Protein AF-A0A966WRP5-F1 (afdb_monomer_lite)

pLDDT: mean 89.91, std 5.65, range [68.12, 95.12]

Secondary structure (DSSP, 8-state):
------HHHHHHHHHHHHHHTTT-SGGGTT-HHHHHTT-

Structure (mmCIF, N/CA/C/O backbone):
data_AF-A0A966WRP5-F1
#
_entry.id   AF-A0A966WRP5-F1
#
loop_
_atom_site.group_PDB
_atom_site.id
_atom_site.type_symbol
_atom_site.label_atom_id
_atom_site.label_alt_id
_atom_site.label_comp_id
_atom_site.label_asy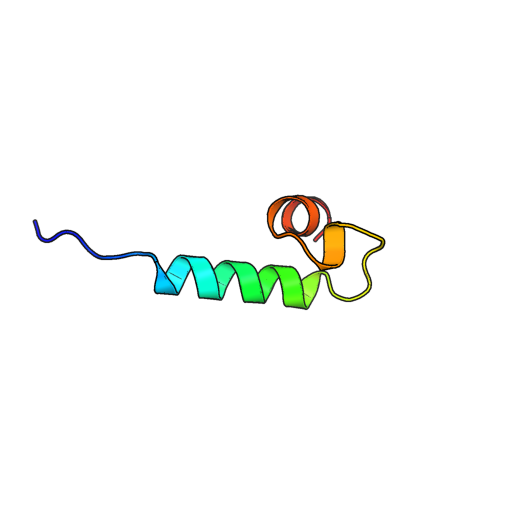m_id
_atom_site.label_entity_id
_atom_site.label_seq_id
_atom_site.pdbx_PDB_ins_code
_atom_site.Cartn_x
_atom_site.Cartn_y
_atom_site.Cartn_z
_atom_site.occupancy
_atom_site.B_iso_or_equiv
_atom_site.auth_seq_id
_atom_site.auth_comp_id
_atom_site.auth_asym_id
_atom_site.auth_atom_id
_atom_site.pdbx_PDB_model_num
ATOM 1 N N . MET A 1 1 ? -22.195 11.932 19.808 1.00 68.12 1 MET A N 1
ATOM 2 C CA . MET A 1 1 ? -21.631 11.001 18.800 1.00 68.12 1 MET A CA 1
ATOM 3 C C . MET A 1 1 ? -20.208 10.632 19.196 1.00 68.12 1 MET A C 1
ATOM 5 O O . MET A 1 1 ? -19.411 11.533 19.422 1.00 68.12 1 MET A O 1
ATOM 9 N N . ALA A 1 2 ? -19.884 9.343 19.317 1.00 79.12 2 ALA A N 1
ATOM 10 C CA . ALA A 1 2 ? -18.530 8.899 19.658 1.00 79.12 2 ALA A CA 1
ATOM 11 C C . ALA A 1 2 ? -17.591 8.981 18.438 1.00 79.12 2 ALA A C 1
ATOM 13 O O . ALA A 1 2 ? -17.962 8.601 17.326 1.00 79.12 2 ALA A O 1
ATOM 14 N N . ARG A 1 3 ? -16.354 9.454 18.634 1.00 86.06 3 ARG A N 1
ATOM 15 C CA . ARG A 1 3 ? -15.331 9.507 17.578 1.00 86.06 3 ARG A CA 1
ATOM 16 C C . ARG A 1 3 ? -14.805 8.101 17.283 1.00 86.06 3 ARG A C 1
ATOM 18 O O . ARG A 1 3 ? -14.024 7.552 18.054 1.00 86.06 3 ARG A O 1
ATOM 25 N N . VAL A 1 4 ? -15.165 7.542 16.130 1.00 83.00 4 VAL A N 1
ATOM 26 C CA . VAL A 1 4 ? -14.638 6.242 15.684 1.00 83.00 4 VAL A CA 1
ATOM 27 C C . VAL A 1 4 ? -13.218 6.410 15.131 1.00 83.00 4 VAL A C 1
ATOM 29 O O . VAL A 1 4 ? -12.989 7.140 14.164 1.00 83.00 4 VAL A O 1
ATOM 32 N N . LYS A 1 5 ? -12.239 5.723 15.729 1.00 83.44 5 LYS A N 1
ATOM 33 C CA . LYS A 1 5 ? -10.839 5.726 15.269 1.00 83.44 5 LYS A CA 1
ATOM 34 C C . LYS A 1 5 ? -10.710 4.971 13.935 1.00 83.44 5 LYS A C 1
ATOM 36 O O . LYS A 1 5 ? -11.060 3.802 13.854 1.00 83.44 5 LYS A O 1
ATOM 41 N N . ARG A 1 6 ? -10.138 5.609 12.901 1.00 86.31 6 ARG A N 1
ATOM 42 C CA . ARG A 1 6 ? -9.958 5.022 11.547 1.00 86.31 6 ARG A CA 1
ATOM 43 C C . ARG A 1 6 ? -8.529 4.579 11.192 1.00 86.31 6 ARG A C 1
ATOM 45 O O . ARG A 1 6 ? -8.253 4.227 10.050 1.00 86.31 6 ARG A O 1
ATOM 52 N N . GLY A 1 7 ? -7.602 4.593 12.152 1.00 87.12 7 GLY A N 1
ATOM 53 C CA . GLY A 1 7 ? -6.184 4.302 11.882 1.00 87.12 7 GLY A CA 1
ATOM 54 C C . GLY A 1 7 ? -5.932 2.889 11.338 1.00 87.12 7 GLY A C 1
ATOM 55 O O . GLY A 1 7 ? -5.187 2.715 10.376 1.00 87.12 7 GLY A O 1
ATOM 56 N N . VAL A 1 8 ? -6.600 1.880 11.907 1.00 92.31 8 VAL A N 1
ATOM 57 C CA . VAL A 1 8 ? -6.406 0.467 11.531 1.00 92.31 8 VAL A CA 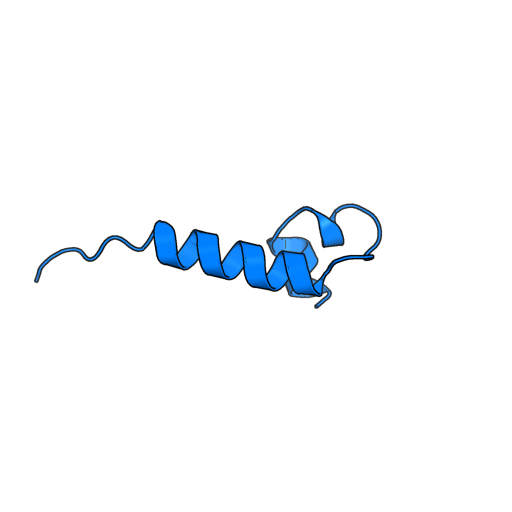1
ATOM 58 C C . VAL A 1 8 ? -7.003 0.168 10.154 1.00 92.31 8 VAL A C 1
ATOM 60 O O . VAL A 1 8 ? -6.361 -0.468 9.319 1.00 92.31 8 VAL A O 1
ATOM 63 N N . THR A 1 9 ? -8.198 0.691 9.876 1.00 93.12 9 THR A N 1
ATOM 64 C CA . THR A 1 9 ? -8.863 0.543 8.575 1.00 93.12 9 THR A CA 1
ATOM 65 C C . THR A 1 9 ? -8.080 1.222 7.451 1.00 93.12 9 THR A C 1
ATOM 67 O O . THR A 1 9 ? -7.934 0.639 6.375 1.00 93.12 9 THR A O 1
ATOM 70 N N . ALA A 1 10 ? -7.496 2.400 7.700 1.00 92.31 10 ALA A N 1
ATOM 71 C CA . ALA A 1 10 ? -6.620 3.065 6.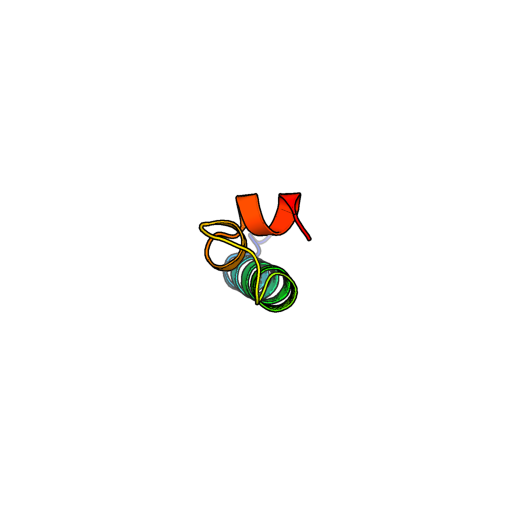735 1.00 92.31 10 ALA A CA 1
ATOM 72 C C . ALA A 1 10 ? -5.356 2.239 6.429 1.00 92.31 10 ALA A C 1
ATOM 74 O O . ALA A 1 10 ? -5.021 2.037 5.259 1.00 92.31 10 ALA A O 1
ATOM 75 N N . HIS A 1 11 ? -4.691 1.695 7.457 1.00 93.12 11 HIS A N 1
ATOM 76 C CA . HIS A 1 11 ? -3.487 0.882 7.264 1.00 93.12 11 HIS A CA 1
ATOM 77 C C . HIS A 1 11 ? -3.768 -0.408 6.477 1.00 93.12 11 HIS A C 1
ATOM 79 O O . HIS A 1 11 ? -3.020 -0.752 5.557 1.00 93.12 11 HIS A O 1
ATOM 85 N N . ALA A 1 12 ? -4.880 -1.086 6.777 1.00 95.06 12 ALA A N 1
ATOM 86 C CA . ALA A 1 12 ? -5.302 -2.279 6.048 1.00 95.06 12 ALA A CA 1
ATOM 87 C C . ALA A 1 12 ? -5.565 -1.986 4.560 1.00 95.06 12 ALA A C 1
ATOM 89 O O . ALA A 1 12 ? -5.135 -2.753 3.695 1.00 95.06 12 ALA A O 1
ATOM 90 N N . ARG A 1 13 ? -6.210 -0.854 4.240 1.00 93.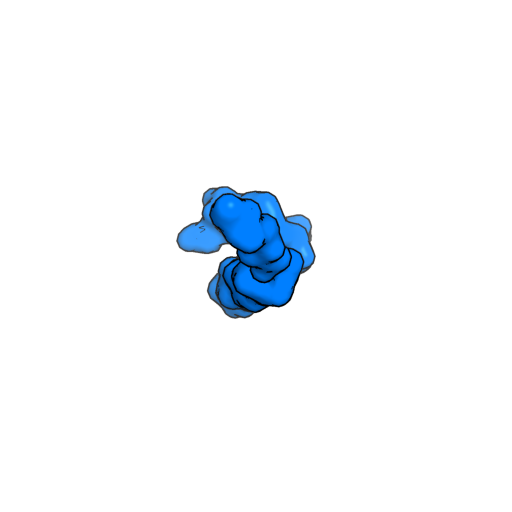25 13 ARG A N 1
ATOM 91 C CA . ARG A 1 13 ? -6.439 -0.432 2.849 1.00 93.25 13 ARG A CA 1
ATOM 92 C C . ARG A 1 13 ? -5.126 -0.199 2.101 1.00 93.25 13 ARG A C 1
ATOM 94 O O . ARG A 1 13 ? -4.994 -0.650 0.967 1.00 93.25 13 ARG A O 1
ATOM 101 N N . HIS A 1 14 ? -4.144 0.443 2.736 1.00 94.19 14 HIS A N 1
ATOM 102 C CA . HIS A 1 14 ? -2.857 0.709 2.088 1.00 94.19 14 HIS A CA 1
ATOM 103 C C . HIS A 1 14 ? -2.106 -0.580 1.742 1.00 94.19 14 HIS A C 1
ATOM 105 O O . HIS A 1 14 ? -1.577 -0.706 0.640 1.00 94.19 14 HIS A O 1
ATOM 111 N N . LYS A 1 15 ? -2.125 -1.570 2.642 1.00 94.56 15 LYS A N 1
ATOM 112 C CA . LYS A 1 15 ? -1.515 -2.883 2.388 1.00 94.56 15 LYS A CA 1
ATOM 113 C C . LYS A 1 15 ? -2.180 -3.637 1.235 1.00 94.56 15 LYS A C 1
ATOM 115 O O . LYS A 1 15 ? -1.477 -4.319 0.497 1.00 94.56 15 LYS A O 1
ATOM 120 N N . LYS A 1 16 ? -3.502 -3.511 1.054 1.00 95.12 16 LYS A N 1
ATOM 121 C CA . LYS A 1 16 ? -4.210 -4.127 -0.084 1.00 95.12 16 LYS A CA 1
ATOM 122 C C . LYS A 1 16 ? -3.715 -3.567 -1.419 1.00 95.12 16 LYS A C 1
ATOM 124 O O . LYS A 1 16 ? -3.330 -4.347 -2.279 1.00 95.12 16 LYS A O 1
ATOM 129 N N . VAL A 1 17 ? -3.651 -2.242 -1.554 1.00 94.12 17 VAL A N 1
ATOM 130 C CA . VAL A 1 17 ? -3.192 -1.582 -2.793 1.00 94.12 17 VAL A CA 1
ATOM 131 C C . VAL A 1 17 ? -1.719 -1.884 -3.076 1.00 94.12 17 VAL A C 1
ATOM 133 O O . VAL A 1 17 ? -1.376 -2.264 -4.187 1.00 94.12 17 VAL A O 1
ATOM 136 N N . LEU A 1 18 ? -0.852 -1.836 -2.060 1.00 94.31 18 LEU A N 1
ATOM 137 C CA . LEU A 1 18 ? 0.559 -2.207 -2.226 1.00 94.31 18 LEU A CA 1
ATOM 138 C C . LEU A 1 18 ? 0.750 -3.681 -2.606 1.00 94.31 18 LEU A C 1
ATOM 140 O O . LEU A 1 18 ? 1.702 -4.018 -3.301 1.00 94.31 18 LEU A O 1
ATOM 144 N N . LYS A 1 19 ? -0.147 -4.573 -2.162 1.00 94.31 19 LYS A N 1
ATOM 145 C CA . LYS A 1 19 ? -0.119 -5.984 -2.565 1.00 94.31 19 LYS A CA 1
ATOM 146 C C . LYS A 1 19 ? -0.476 -6.155 -4.045 1.00 94.31 19 LYS A C 1
ATOM 148 O O . LYS A 1 19 ? 0.116 -7.021 -4.679 1.00 94.31 19 LYS A O 1
ATOM 153 N N . LEU A 1 20 ? -1.406 -5.350 -4.565 1.00 92.38 20 LEU A N 1
ATOM 154 C CA . LEU A 1 20 ? -1.778 -5.334 -5.985 1.00 92.38 20 LEU A CA 1
ATOM 155 C C . LEU A 1 20 ? -0.655 -4.756 -6.853 1.00 92.38 20 LEU A C 1
ATOM 157 O O . LEU A 1 20 ? -0.339 -5.313 -7.893 1.00 92.38 20 LEU A O 1
ATOM 161 N N . ALA A 1 21 ? 0.013 -3.708 -6.372 1.00 92.62 21 ALA A N 1
ATOM 162 C CA . ALA A 1 21 ? 1.108 -3.039 -7.072 1.00 92.62 21 ALA A CA 1
ATOM 163 C C . ALA A 1 21 ? 2.462 -3.783 -7.021 1.00 92.62 21 ALA A C 1
ATOM 165 O O . ALA A 1 21 ? 3.505 -3.225 -7.384 1.00 92.62 21 ALA A O 1
ATOM 166 N N . LYS A 1 22 ? 2.497 -5.022 -6.512 1.00 89.81 22 LYS A N 1
ATOM 167 C CA . LYS A 1 22 ? 3.737 -5.807 -6.439 1.00 89.81 22 LYS A CA 1
ATOM 168 C C . LYS A 1 22 ? 4.272 -6.063 -7.847 1.00 89.81 22 LYS A C 1
ATOM 170 O O . LYS A 1 22 ? 3.559 -6.572 -8.699 1.00 89.81 22 LYS A O 1
ATOM 175 N N . GLY A 1 23 ? 5.545 -5.737 -8.060 1.00 90.50 23 GLY A N 1
ATOM 176 C CA . GLY A 1 23 ? 6.205 -5.843 -9.366 1.00 90.50 23 GLY A CA 1
ATOM 177 C C . GLY A 1 23 ? 6.247 -4.532 -10.153 1.00 90.50 23 GLY A C 1
ATOM 178 O O . GLY A 1 23 ? 6.930 -4.465 -11.170 1.00 90.50 23 GLY A O 1
ATOM 179 N N . TYR A 1 24 ? 5.593 -3.466 -9.680 1.00 93.31 24 TYR A N 1
ATOM 180 C CA . TYR A 1 24 ? 5.716 -2.152 -10.313 1.00 93.31 24 TYR A CA 1
ATOM 181 C C . TYR A 1 24 ? 7.091 -1.526 -10.078 1.00 93.31 24 TYR A C 1
ATOM 183 O O . TYR A 1 24 ? 7.708 -1.668 -9.017 1.00 93.31 24 TYR A O 1
ATOM 191 N N . VAL A 1 25 ? 7.553 -0.781 -11.081 1.00 91.25 25 VAL A N 1
ATOM 192 C CA . VAL A 1 25 ? 8.878 -0.162 -11.076 1.00 91.25 25 VAL A CA 1
ATOM 193 C C . VAL A 1 25 ? 8.924 1.025 -10.106 1.00 91.25 25 VAL A C 1
ATOM 195 O O . VAL A 1 25 ? 8.050 1.900 -10.098 1.00 91.25 25 VAL A O 1
ATOM 198 N N . GLY A 1 26 ? 9.982 1.072 -9.293 1.00 90.38 26 GLY A N 1
ATOM 199 C CA . GLY A 1 26 ? 10.294 2.197 -8.413 1.00 90.38 26 GLY A CA 1
ATOM 200 C C . GLY A 1 26 ? 9.266 2.416 -7.298 1.00 90.38 26 GLY A C 1
ATOM 201 O O . GLY A 1 26 ? 8.874 1.497 -6.583 1.00 90.38 26 GLY A O 1
ATOM 202 N N . ARG A 1 27 ? 8.827 3.666 -7.116 1.00 91.12 27 ARG A N 1
ATOM 203 C CA . ARG A 1 27 ? 7.957 4.068 -5.992 1.00 91.12 27 ARG A CA 1
ATOM 204 C C . ARG A 1 27 ? 6.533 3.515 -6.050 1.00 91.12 27 ARG A C 1
ATOM 206 O O . ARG A 1 27 ? 5.823 3.569 -5.044 1.00 91.12 27 ARG A O 1
ATOM 213 N N . SER A 1 28 ? 6.111 2.976 -7.188 1.00 90.44 28 SER A N 1
ATOM 214 C CA . SER A 1 28 ? 4.753 2.452 -7.350 1.00 90.44 28 SER A CA 1
ATOM 215 C C . SER A 1 28 ? 4.530 1.091 -6.715 1.00 90.44 28 SER A C 1
ATOM 217 O O . SER A 1 28 ? 3.383 0.736 -6.512 1.00 90.44 28 SER A O 1
ATOM 219 N N . SER A 1 29 ? 5.577 0.359 -6.333 1.00 88.25 29 SER A N 1
ATOM 220 C CA . SER A 1 29 ? 5.438 -0.893 -5.571 1.00 88.25 29 SER A CA 1
ATOM 221 C C . SER A 1 29 ? 5.600 -0.716 -4.057 1.00 88.25 29 SER A C 1
ATOM 223 O O . SER A 1 29 ? 5.286 -1.621 -3.286 1.00 88.25 29 SER A O 1
ATOM 225 N N . THR A 1 30 ? 6.078 0.448 -3.607 1.00 89.38 30 THR A N 1
ATOM 226 C CA . THR A 1 30 ? 6.481 0.690 -2.209 1.00 89.38 30 THR A CA 1
ATOM 227 C C . THR A 1 30 ? 5.661 1.773 -1.512 1.00 89.38 30 THR A 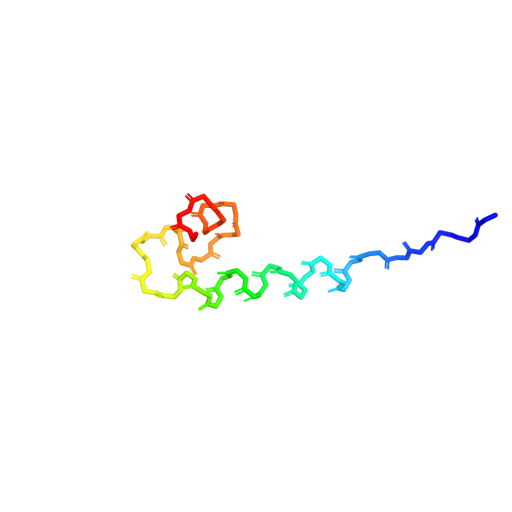C 1
ATOM 229 O O . THR A 1 30 ? 5.427 1.686 -0.306 1.00 89.38 30 THR A O 1
ATOM 232 N N . THR A 1 31 ? 5.170 2.775 -2.246 1.00 94.50 31 THR A N 1
ATOM 233 C CA . THR A 1 31 ? 4.397 3.897 -1.687 1.00 94.50 31 THR A CA 1
ATOM 234 C C . THR A 1 31 ? 2.930 3.842 -2.105 1.00 94.50 31 THR A C 1
ATOM 236 O O . THR A 1 31 ? 2.618 3.577 -3.257 1.00 94.50 31 THR A O 1
ATOM 239 N N . TYR A 1 32 ? 2.011 4.139 -1.176 1.00 91.81 32 TYR A N 1
ATOM 240 C CA . TYR A 1 32 ? 0.567 3.989 -1.412 1.00 91.81 32 TYR A CA 1
ATOM 241 C C . TYR A 1 32 ? 0.014 4.898 -2.519 1.00 91.81 32 TYR A C 1
ATOM 243 O O . TYR A 1 32 ? -0.762 4.424 -3.335 1.00 91.81 32 TYR A O 1
ATOM 251 N N . ARG A 1 33 ? 0.388 6.186 -2.562 1.00 92.75 33 ARG A N 1
ATOM 252 C CA . ARG A 1 33 ? -0.160 7.128 -3.562 1.00 92.75 33 ARG A CA 1
ATOM 253 C C . ARG A 1 33 ? 0.241 6.758 -5.002 1.00 92.75 33 ARG A C 1
ATOM 255 O O . ARG A 1 33 ? -0.661 6.568 -5.805 1.00 92.75 33 ARG A O 1
ATOM 262 N N . PRO A 1 34 ? 1.531 6.521 -5.317 1.00 93.12 34 PRO A N 1
ATOM 263 C CA . PRO A 1 34 ? 1.937 6.112 -6.663 1.00 93.12 34 PRO A CA 1
ATOM 264 C C . PRO A 1 34 ? 1.524 4.678 -7.012 1.00 93.12 34 PRO A C 1
ATOM 266 O O . PRO A 1 34 ? 1.494 4.325 -8.186 1.00 93.12 34 PRO A O 1
ATOM 269 N N . ALA A 1 35 ? 1.275 3.830 -6.006 1.00 93.62 35 ALA A N 1
ATOM 270 C CA . ALA A 1 35 ? 0.662 2.522 -6.210 1.00 93.62 35 ALA A CA 1
ATOM 271 C C . ALA A 1 35 ? -0.805 2.678 -6.619 1.00 93.62 35 ALA A C 1
ATOM 273 O O . ALA A 1 35 ? -1.222 2.072 -7.588 1.00 93.62 35 ALA A O 1
ATOM 274 N N . LEU A 1 36 ? -1.567 3.533 -5.933 1.00 93.38 36 LEU A N 1
ATOM 275 C CA . LEU A 1 36 ? -2.975 3.797 -6.238 1.00 93.38 36 LEU A CA 1
ATOM 276 C C . LEU A 1 36 ? -3.188 4.426 -7.625 1.00 93.38 36 LEU A C 1
ATOM 278 O O . LEU A 1 36 ? -4.230 4.213 -8.217 1.00 93.38 36 LEU A O 1
ATOM 282 N N . GLU A 1 37 ? -2.230 5.211 -8.120 1.00 90.00 37 GLU A N 1
ATOM 283 C CA . GLU A 1 37 ? -2.299 5.823 -9.458 1.00 90.00 37 GLU A CA 1
ATOM 284 C C . GLU A 1 37 ? -1.951 4.848 -10.594 1.00 90.00 37 GLU A C 1
ATOM 286 O O . GLU A 1 37 ? -2.286 5.113 -11.745 1.00 90.00 37 GLU A O 1
ATOM 291 N N . ARG A 1 38 ? -1.236 3.755 -10.290 1.00 82.38 38 ARG A N 1
ATOM 292 C CA . ARG A 1 38 ? -0.797 2.760 -11.284 1.00 82.38 38 ARG A CA 1
ATOM 293 C C . ARG A 1 38 ? -1.565 1.440 -11.237 1.00 82.38 38 ARG A C 1
ATOM 295 O O . ARG A 1 38 ? -1.524 0.722 -12.230 1.00 82.3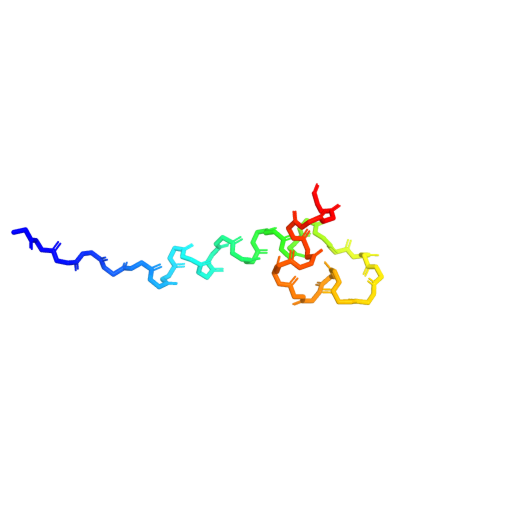8 38 ARG A O 1
ATOM 302 N N . VAL A 1 39 ? -2.158 1.106 -10.088 1.00 76.56 39 VAL A N 1
ATOM 303 C CA . VAL A 1 39 ? -3.078 -0.031 -9.901 1.00 76.56 39 VAL A CA 1
ATOM 304 C C . VAL A 1 39 ? -4.426 0.330 -10.492 1.00 76.56 39 VAL A C 1
ATOM 306 O O . VAL A 1 39 ? -4.978 -0.530 -11.207 1.00 76.56 39 VAL A O 1
#

Foldseek 3Di:
DDDDDCPVVVVVVQVVLLVVQPPPPDCLNPPRPNSVVVD

Sequence (39 aa):
MARVKRGVTAHARHKKVLKLAKGYVGRSSTTYRPALERV

Radius of gyration: 12.48 Å; chains: 1; bounding box: 32×17×31 Å